Protein AF-A0A7S2U9S0-F1 (afdb_monomer_lite)

Structure (mmCIF, N/CA/C/O backbone):
data_AF-A0A7S2U9S0-F1
#
_entry.id   AF-A0A7S2U9S0-F1
#
loop_
_atom_site.group_PDB
_atom_site.id
_atom_site.type_symbol
_atom_site.label_atom_id
_atom_site.label_alt_id
_atom_site.label_comp_id
_atom_site.label_asym_id
_atom_site.label_entity_id
_atom_site.label_seq_id
_atom_site.pdbx_PDB_ins_code
_atom_site.Cartn_x
_atom_site.Cartn_y
_atom_site.Cartn_z
_atom_site.occupancy
_atom_site.B_iso_or_equiv
_atom_site.auth_seq_id
_atom_site.auth_comp_id
_atom_site.auth_asym_id
_atom_site.auth_atom_id
_atom_site.pdbx_PDB_model_num
ATOM 1 N N . LYS A 1 1 ? 20.445 -9.744 4.129 1.00 72.81 1 LYS A N 1
ATOM 2 C CA . LYS A 1 1 ? 19.325 -10.394 4.855 1.00 72.81 1 LYS A CA 1
ATOM 3 C C . LYS A 1 1 ? 18.462 -11.137 3.849 1.00 72.81 1 LYS A C 1
ATOM 5 O O . LYS A 1 1 ? 18.083 -10.537 2.851 1.00 72.81 1 LYS A O 1
ATOM 10 N N . MET A 1 2 ? 18.183 -12.417 4.085 1.00 83.06 2 MET A N 1
ATOM 11 C CA . MET A 1 2 ? 17.267 -13.202 3.258 1.00 83.06 2 MET A CA 1
ATOM 12 C C . MET A 1 2 ? 15.880 -13.225 3.899 1.00 83.06 2 MET A C 1
ATOM 14 O O . MET A 1 2 ? 15.742 -13.530 5.086 1.00 83.06 2 MET A O 1
ATOM 18 N N . GLU A 1 3 ? 14.857 -12.919 3.108 1.00 88.19 3 GLU A N 1
ATOM 19 C CA . GLU A 1 3 ? 13.467 -12.855 3.554 1.00 88.19 3 GLU A CA 1
ATOM 20 C C . GLU A 1 3 ? 12.566 -13.692 2.647 1.00 88.19 3 GLU A C 1
ATOM 22 O O . GLU A 1 3 ? 12.784 -13.789 1.438 1.00 88.19 3 GLU A O 1
ATOM 27 N N . ARG A 1 4 ? 11.531 -14.285 3.241 1.00 90.19 4 ARG A N 1
ATOM 28 C CA . ARG A 1 4 ? 10.448 -14.965 2.537 1.00 90.19 4 ARG A CA 1
ATOM 29 C C . ARG A 1 4 ? 9.183 -14.133 2.655 1.00 90.19 4 ARG A C 1
ATOM 31 O O . ARG A 1 4 ? 8.636 -13.994 3.748 1.00 90.19 4 ARG A O 1
ATOM 38 N N . LYS A 1 5 ? 8.694 -13.647 1.516 1.00 92.94 5 LYS A N 1
ATOM 39 C CA . LYS A 1 5 ? 7.401 -12.969 1.412 1.00 92.94 5 LYS A CA 1
ATOM 40 C C . LYS A 1 5 ? 6.309 -13.967 1.039 1.00 92.94 5 LYS A C 1
ATOM 42 O O . LYS A 1 5 ? 6.443 -14.665 0.035 1.00 92.94 5 LYS A O 1
ATOM 47 N N . SER A 1 6 ? 5.228 -14.013 1.813 1.00 95.00 6 SER A N 1
ATOM 48 C CA . SER A 1 6 ? 4.050 -14.837 1.514 1.00 95.00 6 SER A CA 1
ATOM 49 C C . SER A 1 6 ? 2.814 -13.951 1.439 1.00 95.00 6 SER A C 1
ATOM 51 O O . SER A 1 6 ? 2.494 -13.247 2.392 1.00 95.00 6 SER A O 1
ATOM 53 N N . LYS A 1 7 ? 2.122 -13.958 0.296 1.00 94.12 7 LYS A N 1
ATOM 54 C CA . LYS A 1 7 ? 0.863 -13.221 0.132 1.00 94.12 7 LYS A CA 1
ATOM 55 C C . LYS A 1 7 ? -0.241 -13.956 0.891 1.00 94.12 7 LYS A C 1
ATOM 57 O O . LYS A 1 7 ? -0.426 -15.147 0.662 1.00 94.12 7 LYS A O 1
ATOM 62 N N . LEU A 1 8 ? -0.939 -13.251 1.776 1.00 92.88 8 LEU A N 1
ATOM 63 C CA . LEU A 1 8 ? -2.069 -13.785 2.536 1.00 92.88 8 LEU A CA 1
ATOM 64 C C . LEU A 1 8 ? -3.387 -13.480 1.826 1.00 92.88 8 LEU A C 1
ATOM 66 O O . LEU A 1 8 ? -4.164 -14.384 1.545 1.00 92.88 8 LEU A O 1
ATOM 70 N N . VAL A 1 9 ? -3.615 -12.201 1.519 1.00 94.25 9 VAL A N 1
ATOM 71 C CA . VAL A 1 9 ? -4.847 -11.705 0.896 1.00 94.25 9 VAL A CA 1
ATOM 72 C C . VAL A 1 9 ? -4.492 -10.669 -0.162 1.00 94.25 9 VAL A C 1
ATOM 74 O O . VAL A 1 9 ? -3.557 -9.885 0.006 1.00 94.25 9 VAL A O 1
ATOM 77 N N . GLY A 1 10 ? -5.241 -10.678 -1.261 1.00 94.25 10 GLY A N 1
ATOM 78 C CA . GLY A 1 10 ? -5.203 -9.656 -2.296 1.00 94.25 10 GLY A CA 1
ATOM 79 C C . GLY A 1 10 ? -6.623 -9.319 -2.730 1.00 94.25 10 GLY A C 1
ATOM 80 O O . GLY A 1 10 ? -7.428 -10.225 -2.931 1.00 94.25 10 GLY A O 1
ATOM 81 N N . MET A 1 11 ? -6.922 -8.034 -2.862 1.00 94.81 11 MET A N 1
ATOM 82 C CA . MET A 1 11 ? -8.193 -7.534 -3.368 1.00 94.81 11 MET A CA 1
ATOM 83 C C . MET A 1 11 ? -7.916 -6.495 -4.445 1.00 94.81 11 MET A C 1
ATOM 85 O O . MET A 1 11 ? -7.206 -5.522 -4.195 1.00 94.81 11 MET A O 1
ATOM 89 N N . ASP A 1 12 ? -8.487 -6.712 -5.624 1.00 93.62 12 ASP A N 1
ATOM 90 C CA . ASP A 1 12 ? -8.427 -5.768 -6.733 1.00 93.62 12 ASP A CA 1
ATOM 91 C C . ASP A 1 12 ? -9.665 -4.871 -6.691 1.00 93.62 12 ASP A C 1
ATOM 93 O O . ASP A 1 12 ? -10.794 -5.348 -6.570 1.00 93.62 12 ASP A O 1
ATOM 97 N N . ILE A 1 13 ? -9.438 -3.564 -6.753 1.00 88.56 13 ILE A N 1
ATOM 98 C CA . ILE A 1 13 ? -10.460 -2.526 -6.718 1.00 88.56 13 ILE A CA 1
ATOM 99 C C . ILE A 1 13 ? -10.365 -1.772 -8.035 1.00 88.56 13 ILE A C 1
ATOM 101 O O . ILE A 1 13 ? -9.400 -1.046 -8.279 1.00 88.56 13 ILE A O 1
ATOM 105 N N . CYS A 1 14 ? -11.387 -1.940 -8.870 1.00 89.00 14 CYS A N 1
ATOM 106 C CA . CYS A 1 14 ? -11.518 -1.144 -10.077 1.00 89.00 14 CYS A CA 1
ATOM 107 C C . CYS A 1 14 ? -11.953 0.278 -9.709 1.00 89.00 14 CYS A C 1
ATOM 109 O O . CYS A 1 14 ? -12.906 0.448 -8.940 1.00 89.00 14 CYS A O 1
ATOM 111 N N . LEU A 1 15 ? -11.270 1.285 -10.255 1.00 84.06 15 LEU A N 1
ATOM 112 C CA . LEU A 1 15 ? -11.603 2.696 -10.067 1.00 84.06 15 LEU A CA 1
ATOM 113 C C . LEU A 1 15 ? -11.987 3.334 -11.410 1.00 84.06 15 LEU A C 1
ATOM 115 O O . LEU A 1 15 ? -11.143 3.944 -12.060 1.00 84.06 15 LEU A O 1
ATOM 119 N N . PRO A 1 16 ? -13.269 3.273 -11.822 1.00 80.25 16 PRO A N 1
ATOM 120 C CA . PRO A 1 16 ? -13.690 3.713 -13.156 1.00 80.25 16 PRO A CA 1
ATOM 121 C C . PRO A 1 16 ? -13.419 5.190 -13.473 1.00 80.25 16 PRO A C 1
ATOM 123 O O . PRO A 1 16 ? -13.343 5.564 -14.638 1.00 80.25 16 PRO A O 1
ATOM 126 N N . ALA A 1 17 ? -13.324 6.038 -12.446 1.00 79.56 17 ALA A N 1
ATOM 127 C CA . ALA A 1 17 ? -13.092 7.474 -12.592 1.00 79.56 17 ALA A CA 1
ATOM 128 C C . ALA A 1 17 ? -11.605 7.861 -12.505 1.00 79.56 17 ALA A C 1
ATOM 130 O O . ALA A 1 17 ? -11.283 9.048 -12.566 1.00 79.56 17 ALA A O 1
ATOM 131 N N . SER A 1 18 ? -10.705 6.888 -12.355 1.00 79.06 18 SER A N 1
ATOM 132 C CA . SER A 1 18 ? -9.274 7.113 -12.174 1.00 79.06 18 SER A CA 1
ATOM 133 C C . SER A 1 18 ? -8.456 6.381 -13.245 1.00 79.06 18 SER A C 1
ATOM 135 O O . SER A 1 18 ? -8.866 5.326 -13.722 1.00 79.06 18 SER A O 1
ATOM 137 N N . PRO A 1 19 ? -7.275 6.901 -13.624 1.00 82.31 19 PRO A N 1
ATOM 138 C CA . PRO A 1 19 ? -6.431 6.276 -14.646 1.00 82.31 19 PRO A CA 1
ATOM 139 C C . PRO A 1 19 ? -5.807 4.938 -14.219 1.00 82.31 19 PRO A C 1
ATOM 141 O O . PRO A 1 19 ? -5.384 4.167 -15.078 1.00 82.31 19 PRO A O 1
ATOM 144 N N . TYR A 1 20 ? -5.731 4.662 -12.915 1.00 86.56 20 TYR A N 1
ATOM 145 C CA . TYR A 1 20 ? -5.187 3.414 -12.381 1.00 86.56 20 TYR A CA 1
ATOM 146 C C . TYR A 1 20 ? -6.178 2.730 -11.438 1.00 86.56 20 TYR A C 1
ATOM 148 O O . TYR A 1 20 ? -6.777 3.380 -10.578 1.00 86.56 20 TYR A O 1
ATOM 156 N N . ASP A 1 21 ? -6.281 1.408 -11.550 1.00 90.69 21 ASP A N 1
ATOM 157 C CA . ASP A 1 21 ? -6.932 0.561 -10.551 1.00 90.69 21 ASP A CA 1
ATOM 158 C C . ASP A 1 21 ? -6.031 0.369 -9.322 1.00 90.69 21 ASP A C 1
ATOM 160 O O . ASP A 1 21 ? -4.819 0.606 -9.361 1.00 90.69 21 ASP A O 1
ATOM 164 N N . LEU A 1 22 ? -6.616 -0.095 -8.217 1.00 90.75 22 LEU A N 1
ATOM 165 C CA . LEU A 1 22 ? -5.896 -0.346 -6.971 1.00 90.75 22 LEU A CA 1
ATOM 166 C C . LEU A 1 22 ? -5.888 -1.827 -6.616 1.00 90.75 22 LEU A C 1
ATOM 168 O O . LEU A 1 22 ? -6.856 -2.547 -6.835 1.00 90.75 22 LEU A O 1
ATOM 172 N N . ARG A 1 23 ? -4.807 -2.263 -5.971 1.00 94.06 23 ARG A N 1
ATOM 173 C CA . ARG A 1 23 ? -4.714 -3.576 -5.333 1.00 94.06 23 ARG A CA 1
ATOM 174 C C . ARG A 1 23 ? -4.379 -3.396 -3.862 1.00 94.06 23 ARG A C 1
ATOM 176 O O . ARG A 1 23 ? -3.312 -2.886 -3.532 1.00 94.06 23 ARG A O 1
ATOM 183 N N . LEU A 1 24 ? -5.257 -3.868 -2.983 1.00 92.81 24 LEU A N 1
ATOM 184 C CA . LEU A 1 24 ? -4.969 -4.008 -1.559 1.00 92.81 24 LEU A CA 1
ATOM 185 C C . LEU A 1 24 ? -4.345 -5.379 -1.316 1.00 92.81 24 LEU A C 1
ATOM 187 O O . LEU A 1 24 ? -4.916 -6.402 -1.692 1.00 92.81 24 LEU A O 1
ATOM 191 N N . GLY A 1 25 ? -3.162 -5.409 -0.707 1.00 94.38 25 GLY A N 1
ATOM 192 C CA . GLY A 1 25 ? -2.434 -6.641 -0.425 1.00 94.38 25 GLY A CA 1
ATOM 193 C C . GLY A 1 25 ? -2.045 -6.747 1.042 1.00 94.38 25 GLY A C 1
ATOM 194 O O . GLY A 1 25 ? -1.493 -5.808 1.604 1.00 94.38 25 GLY A O 1
ATOM 195 N N . LEU A 1 26 ? -2.272 -7.919 1.633 1.00 92.38 26 LEU A N 1
ATOM 196 C CA . LEU A 1 26 ? -1.725 -8.310 2.928 1.00 92.38 26 LEU A CA 1
ATOM 197 C C . LEU A 1 26 ? -0.722 -9.444 2.714 1.00 92.38 26 LEU A C 1
ATOM 199 O O . LEU A 1 26 ? -1.026 -10.444 2.056 1.00 92.38 26 LEU A O 1
ATOM 203 N N . ALA A 1 27 ? 0.476 -9.303 3.269 1.00 93.50 27 ALA A N 1
ATOM 204 C CA . ALA A 1 27 ? 1.538 -10.292 3.153 1.00 93.50 27 ALA A CA 1
ATOM 205 C C . ALA A 1 27 ? 2.328 -10.406 4.459 1.00 93.50 27 ALA A C 1
ATOM 207 O O . ALA A 1 27 ? 2.416 -9.449 5.223 1.00 93.50 27 ALA A O 1
ATOM 208 N N . THR A 1 28 ? 2.931 -11.571 4.687 1.00 92.94 28 THR A N 1
ATOM 209 C CA . THR A 1 28 ? 3.944 -11.764 5.729 1.00 92.94 28 THR A CA 1
ATOM 210 C C . THR A 1 28 ? 5.335 -11.699 5.124 1.00 92.94 28 THR A C 1
ATOM 212 O O . THR A 1 28 ? 5.554 -12.147 3.996 1.00 92.94 28 THR A O 1
ATOM 215 N N . GLU A 1 29 ? 6.284 -11.168 5.889 1.00 91.12 29 GLU A N 1
ATOM 216 C CA . GLU A 1 29 ? 7.698 -11.105 5.525 1.00 91.12 29 GLU A CA 1
ATOM 217 C C . GLU A 1 29 ? 8.516 -11.727 6.657 1.00 91.12 29 GLU A C 1
ATOM 219 O O . GLU A 1 29 ? 8.717 -11.137 7.717 1.00 91.12 29 GLU A O 1
ATOM 224 N N . GLN A 1 30 ? 8.941 -12.976 6.459 1.00 90.44 30 GLN A N 1
ATOM 225 C CA . GLN A 1 30 ? 9.712 -13.716 7.451 1.00 90.44 30 GLN A CA 1
ATOM 226 C C . GLN A 1 30 ? 11.201 -13.630 7.131 1.00 90.44 30 GLN A C 1
ATOM 228 O O . GLN A 1 30 ? 11.633 -13.955 6.026 1.00 90.44 30 GLN A O 1
ATOM 233 N N . THR A 1 31 ? 12.003 -13.258 8.125 1.00 88.69 31 THR A N 1
ATOM 234 C CA . THR A 1 31 ? 13.464 -13.333 8.019 1.00 88.69 31 THR A CA 1
ATOM 235 C C . THR A 1 31 ? 13.891 -14.795 8.081 1.00 88.69 31 THR A C 1
ATOM 237 O O . THR A 1 31 ? 13.621 -15.453 9.081 1.00 88.69 31 THR A O 1
ATOM 240 N N . LEU A 1 32 ? 14.538 -15.300 7.030 1.00 84.00 32 LEU A N 1
ATOM 241 C CA . LEU A 1 32 ? 15.051 -16.673 6.994 1.00 84.00 32 LEU A CA 1
ATOM 242 C C . LEU A 1 32 ? 16.480 -16.754 7.529 1.00 84.00 32 LEU A C 1
ATOM 244 O O . LEU A 1 32 ? 16.789 -17.631 8.327 1.00 84.00 32 LEU A O 1
ATOM 248 N N . ASP A 1 33 ? 17.336 -15.824 7.107 1.00 80.69 33 ASP A N 1
ATOM 249 C CA . ASP A 1 33 ? 18.718 -15.741 7.574 1.00 80.69 33 ASP A CA 1
ATOM 250 C C . ASP A 1 33 ? 19.199 -14.282 7.560 1.00 80.69 33 ASP A C 1
ATOM 252 O O . ASP A 1 33 ? 19.160 -13.586 6.535 1.00 80.69 33 ASP A O 1
ATOM 256 N N . ALA A 1 34 ? 19.644 -13.802 8.722 1.00 78.12 34 ALA A N 1
ATOM 257 C CA . ALA A 1 34 ? 20.177 -12.456 8.893 1.00 78.12 34 ALA A CA 1
ATOM 258 C C . ALA A 1 34 ? 21.620 -12.314 8.372 1.00 78.12 34 ALA A C 1
ATOM 260 O O . ALA A 1 34 ? 22.030 -11.203 8.035 1.00 78.12 34 ALA A O 1
ATOM 261 N N . ASN A 1 35 ? 22.365 -13.419 8.255 1.00 78.44 35 ASN A N 1
ATOM 262 C CA . ASN A 1 35 ? 23.803 -13.432 7.981 1.00 78.44 35 ASN A CA 1
ATOM 263 C C . ASN A 1 35 ? 24.155 -13.518 6.487 1.00 78.44 35 ASN A C 1
ATOM 265 O O . ASN A 1 35 ? 25.300 -13.259 6.111 1.00 78.44 35 ASN A O 1
ATOM 269 N N . ILE A 1 36 ? 23.189 -13.832 5.616 1.00 73.19 36 ILE A N 1
ATOM 270 C CA . ILE A 1 36 ? 23.406 -13.854 4.162 1.00 73.19 36 ILE A CA 1
ATOM 271 C C . ILE A 1 36 ? 23.545 -12.415 3.636 1.00 73.19 36 ILE A C 1
ATOM 273 O O . ILE A 1 36 ? 22.608 -11.605 3.716 1.00 73.19 36 ILE A O 1
ATOM 277 N N . ARG A 1 37 ? 24.738 -12.113 3.105 1.00 67.94 37 ARG A N 1
ATOM 278 C CA . ARG A 1 37 ? 25.111 -10.842 2.454 1.00 67.94 37 ARG A CA 1
ATOM 279 C C . ARG A 1 37 ? 24.650 -10.798 0.990 1.00 67.94 37 ARG A C 1
ATOM 281 O O . ARG A 1 37 ? 24.283 -11.824 0.433 1.00 67.94 37 ARG A O 1
ATOM 288 N N . ASP A 1 38 ? 24.693 -9.604 0.398 1.00 65.81 38 ASP A N 1
ATOM 289 C CA . ASP A 1 38 ? 23.995 -9.105 -0.810 1.00 65.81 38 ASP A CA 1
ATOM 290 C C . ASP A 1 38 ? 24.205 -9.841 -2.155 1.00 65.81 38 ASP A C 1
ATOM 292 O O . ASP A 1 38 ? 23.892 -9.297 -3.218 1.00 65.81 38 ASP A O 1
ATOM 296 N N . GLN A 1 39 ? 24.731 -11.065 -2.158 1.00 69.19 39 GLN A N 1
ATOM 297 C CA . GLN A 1 39 ? 24.855 -11.858 -3.375 1.00 69.19 39 GLN A CA 1
ATOM 298 C C . GLN A 1 39 ? 23.590 -12.695 -3.601 1.00 69.19 39 GLN A C 1
ATOM 300 O O . GLN A 1 39 ? 23.122 -13.366 -2.678 1.00 69.19 39 GLN A O 1
ATOM 305 N N . PRO A 1 40 ? 23.012 -12.668 -4.817 1.00 73.19 40 PRO A N 1
ATOM 306 C CA . PRO A 1 40 ? 21.871 -13.510 -5.127 1.00 73.19 40 PRO A CA 1
ATOM 307 C C . PRO A 1 40 ? 22.278 -14.987 -4.998 1.00 73.19 40 PRO A C 1
ATOM 309 O O . PRO A 1 40 ? 23.388 -15.347 -5.399 1.00 73.19 40 PRO A O 1
ATOM 312 N N . PRO A 1 41 ? 21.406 -15.848 -4.454 1.00 77.88 41 PRO A N 1
ATOM 313 C CA . PRO A 1 41 ? 21.712 -17.263 -4.301 1.00 77.88 41 PRO A CA 1
ATOM 314 C C . PRO A 1 41 ? 21.935 -17.919 -5.667 1.00 77.88 41 PRO A C 1
ATOM 316 O O . PRO A 1 41 ? 21.293 -17.558 -6.656 1.00 77.88 41 PRO A O 1
ATOM 319 N N . THR A 1 42 ? 22.823 -18.911 -5.722 1.00 80.50 42 THR A N 1
ATOM 320 C CA . THR A 1 42 ? 23.051 -19.711 -6.931 1.00 80.50 42 THR A CA 1
ATOM 321 C C . THR A 1 42 ? 21.729 -20.307 -7.426 1.00 80.50 42 THR A C 1
ATOM 323 O O . THR A 1 42 ? 20.986 -20.898 -6.646 1.00 80.50 42 THR A O 1
ATOM 326 N N . GLY A 1 43 ? 21.428 -20.149 -8.719 1.00 82.75 43 GLY A N 1
ATOM 327 C CA . GLY A 1 43 ? 20.198 -20.671 -9.331 1.00 82.75 43 GLY A CA 1
ATOM 328 C C . GLY A 1 43 ? 18.981 -19.736 -9.291 1.00 82.75 43 GLY A C 1
ATOM 329 O O . GLY A 1 43 ? 17.870 -20.184 -9.570 1.00 82.75 43 GLY A O 1
ATOM 330 N N . TYR A 1 44 ? 19.150 -18.448 -8.967 1.00 84.44 44 TYR A N 1
ATOM 331 C CA . TYR A 1 44 ? 18.057 -17.474 -9.064 1.00 84.44 44 TYR A CA 1
ATOM 332 C C . TYR A 1 44 ? 17.521 -17.347 -10.505 1.00 84.44 44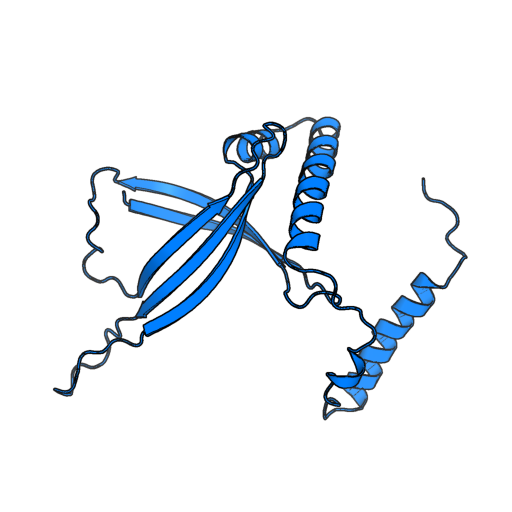 TYR A C 1
ATOM 334 O O . TYR A 1 44 ? 18.283 -17.309 -11.469 1.00 84.44 44 TYR A O 1
ATOM 342 N N . GLN A 1 45 ? 16.198 -17.244 -10.652 1.00 87.25 45 GLN A N 1
ATOM 343 C CA . GLN A 1 45 ? 15.539 -17.101 -11.962 1.00 87.25 45 GLN A CA 1
ATOM 344 C C . GLN A 1 45 ? 15.367 -15.637 -12.376 1.00 87.25 45 GLN A C 1
ATOM 346 O O . GLN A 1 45 ? 15.490 -15.279 -13.547 1.00 87.25 45 GLN A O 1
ATOM 351 N N . THR A 1 46 ? 15.096 -14.772 -11.400 1.00 89.31 46 THR A N 1
ATOM 352 C CA . THR A 1 46 ? 14.797 -13.362 -11.630 1.00 89.31 46 THR A CA 1
ATOM 353 C C . THR A 1 46 ? 15.571 -12.511 -10.643 1.00 89.31 46 THR A C 1
ATOM 355 O O . THR A 1 46 ? 15.558 -12.768 -9.439 1.00 89.31 46 THR A O 1
ATOM 358 N N . LYS A 1 47 ? 16.221 -11.467 -11.149 1.00 89.88 47 LYS A N 1
ATOM 359 C CA . LYS A 1 47 ? 16.857 -10.427 -10.345 1.00 89.88 47 LYS A CA 1
ATOM 360 C C . LYS A 1 47 ? 16.094 -9.128 -10.528 1.00 89.88 47 LYS A C 1
ATOM 362 O O . LYS A 1 47 ? 15.852 -8.706 -11.652 1.00 89.88 47 LYS A O 1
ATOM 367 N N . ARG A 1 48 ? 15.736 -8.481 -9.420 1.00 91.88 48 ARG A N 1
ATOM 368 C CA . ARG A 1 48 ? 15.101 -7.160 -9.416 1.00 91.88 48 ARG A CA 1
ATOM 369 C C . ARG A 1 48 ? 16.005 -6.179 -8.689 1.00 91.88 48 ARG A C 1
ATOM 371 O O . ARG A 1 48 ? 16.321 -6.389 -7.523 1.00 91.88 48 ARG A O 1
ATOM 378 N N . VAL A 1 49 ? 16.416 -5.118 -9.371 1.00 91.75 49 VAL A N 1
ATOM 379 C CA . VAL A 1 49 ? 17.117 -3.983 -8.765 1.00 91.75 49 VAL A CA 1
ATOM 380 C C . VAL A 1 49 ? 16.090 -2.882 -8.546 1.00 91.75 49 VAL A C 1
ATOM 382 O O . VAL A 1 49 ? 15.482 -2.408 -9.503 1.00 91.75 49 VAL A O 1
ATOM 385 N N . LYS A 1 50 ? 15.869 -2.509 -7.283 1.00 93.50 50 LYS A N 1
ATOM 386 C CA . LYS A 1 50 ? 14.885 -1.498 -6.883 1.00 93.50 50 LYS A CA 1
ATOM 387 C C . LYS A 1 50 ? 15.586 -0.193 -6.509 1.00 93.50 50 LYS A C 1
ATOM 389 O O . LYS A 1 50 ? 16.466 -0.193 -5.653 1.00 93.50 50 LYS A O 1
ATOM 394 N N . ARG A 1 51 ? 15.170 0.920 -7.110 1.00 90.69 51 ARG A N 1
ATOM 395 C CA . ARG A 1 51 ? 15.548 2.283 -6.712 1.00 90.69 51 ARG A CA 1
ATOM 396 C C . ARG A 1 51 ? 14.318 2.953 -6.116 1.00 90.69 51 ARG A C 1
ATOM 398 O O . ARG A 1 51 ? 13.442 3.404 -6.848 1.00 90.69 51 ARG A O 1
ATOM 405 N N . ARG A 1 52 ? 14.238 2.958 -4.787 1.00 91.12 52 ARG A N 1
ATOM 406 C CA . ARG A 1 52 ? 13.054 3.383 -4.035 1.00 91.12 52 ARG A CA 1
ATOM 407 C C . ARG A 1 52 ? 13.264 4.740 -3.375 1.00 91.12 52 ARG A C 1
ATOM 409 O O . ARG A 1 52 ? 14.318 4.995 -2.794 1.00 91.12 52 ARG A O 1
ATOM 416 N N . ARG A 1 53 ? 12.239 5.587 -3.440 1.00 87.94 53 ARG A N 1
ATOM 417 C CA . ARG A 1 53 ? 12.092 6.797 -2.628 1.00 87.94 53 ARG A CA 1
ATOM 418 C C . ARG A 1 53 ? 10.863 6.631 -1.747 1.00 87.94 53 ARG A C 1
ATOM 420 O O . ARG A 1 53 ? 9.769 6.438 -2.269 1.00 87.94 53 ARG A O 1
ATOM 427 N N . SER A 1 54 ? 11.072 6.708 -0.440 1.00 87.12 54 SER A N 1
ATOM 428 C CA . SER A 1 54 ? 10.031 6.542 0.571 1.00 87.12 54 SER A CA 1
ATOM 429 C C . SER A 1 54 ? 9.701 7.885 1.209 1.00 87.12 54 SER A C 1
ATOM 431 O O . SER A 1 54 ? 10.601 8.637 1.591 1.00 87.12 54 SER A O 1
ATOM 433 N N . TYR A 1 55 ? 8.413 8.184 1.326 1.00 86.06 55 TYR A N 1
ATOM 434 C CA . TYR A 1 55 ? 7.896 9.436 1.860 1.00 86.06 55 TYR A CA 1
ATOM 435 C C . TYR A 1 55 ? 6.976 9.142 3.039 1.00 86.06 55 TYR A C 1
ATOM 437 O O . TYR A 1 55 ? 5.923 8.524 2.896 1.00 86.06 55 TYR A O 1
ATOM 445 N N . THR A 1 56 ? 7.367 9.631 4.208 1.00 86.94 56 THR A N 1
ATOM 446 C CA . THR A 1 56 ? 6.565 9.573 5.430 1.00 86.94 56 THR A CA 1
ATOM 447 C C . THR A 1 56 ? 6.112 10.973 5.805 1.00 86.94 56 THR A C 1
ATOM 449 O O . THR A 1 56 ? 6.869 11.941 5.675 1.00 86.94 56 THR A O 1
ATOM 452 N N . SER A 1 57 ? 4.895 11.099 6.322 1.00 84.56 57 SER A N 1
ATOM 453 C CA . SER A 1 57 ? 4.426 12.379 6.846 1.00 84.56 57 SER A CA 1
ATOM 454 C C . SER A 1 57 ? 5.241 12.809 8.070 1.00 84.56 57 SER A C 1
ATOM 456 O O . SER A 1 57 ? 5.619 11.992 8.907 1.00 84.56 57 SER A O 1
ATOM 458 N N . LYS A 1 58 ? 5.461 14.119 8.222 1.00 83.19 58 LYS A N 1
ATOM 459 C CA . LYS A 1 58 ? 5.977 14.688 9.482 1.00 83.19 58 LYS A CA 1
ATOM 460 C C . LYS A 1 58 ? 4.931 14.633 10.599 1.00 83.19 58 LYS A C 1
ATOM 462 O O . LYS A 1 58 ? 5.276 14.717 11.777 1.00 83.19 58 LYS A O 1
ATOM 467 N N . ASN A 1 59 ? 3.652 14.522 10.234 1.00 87.00 59 ASN A N 1
ATOM 468 C CA . ASN A 1 59 ? 2.567 14.378 11.187 1.00 87.00 59 ASN A CA 1
ATOM 469 C C . ASN A 1 59 ? 2.569 12.953 11.752 1.00 87.00 59 ASN A C 1
ATOM 471 O O . ASN A 1 59 ? 2.247 12.002 11.048 1.00 87.00 59 ASN A O 1
ATOM 475 N N . LYS A 1 60 ? 2.865 12.822 13.048 1.00 82.69 60 LYS A N 1
ATOM 476 C CA . LYS A 1 60 ? 2.908 11.533 13.760 1.00 82.69 60 LYS A CA 1
ATOM 477 C C . LYS A 1 60 ? 1.555 10.813 13.851 1.00 82.69 60 LYS A C 1
ATOM 479 O O . LYS A 1 60 ? 1.523 9.665 14.275 1.00 82.69 60 LYS A O 1
ATOM 484 N N . ARG A 1 61 ? 0.455 11.481 13.491 1.00 84.94 61 ARG A N 1
ATOM 485 C CA . ARG A 1 61 ? -0.890 10.888 13.403 1.00 84.94 61 ARG A CA 1
ATOM 486 C C . ARG A 1 61 ? -1.201 10.303 12.027 1.00 84.94 61 ARG A C 1
ATOM 488 O 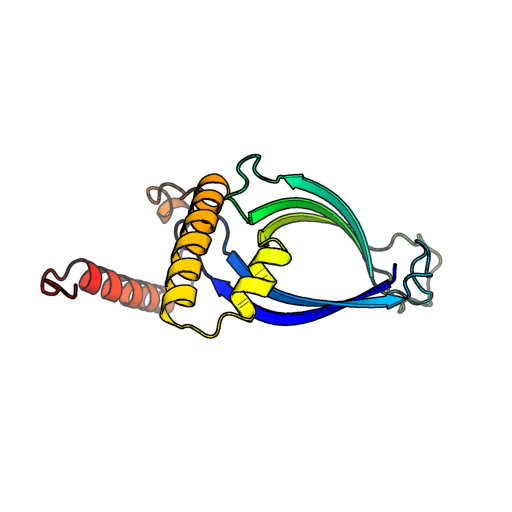O . ARG A 1 61 ? -2.304 9.827 11.809 1.00 84.94 61 ARG A O 1
ATOM 495 N N . PHE A 1 62 ? -0.263 10.387 11.090 1.00 90.00 62 PHE A N 1
ATOM 496 C CA . PHE A 1 62 ? -0.429 9.857 9.749 1.00 90.00 62 PHE A CA 1
ATOM 497 C C . PHE A 1 62 ? 0.421 8.597 9.601 1.00 90.00 62 PHE A C 1
ATOM 499 O O . PHE A 1 62 ? 1.648 8.659 9.685 1.00 90.00 62 PHE A O 1
ATOM 506 N N . TYR A 1 63 ? -0.240 7.453 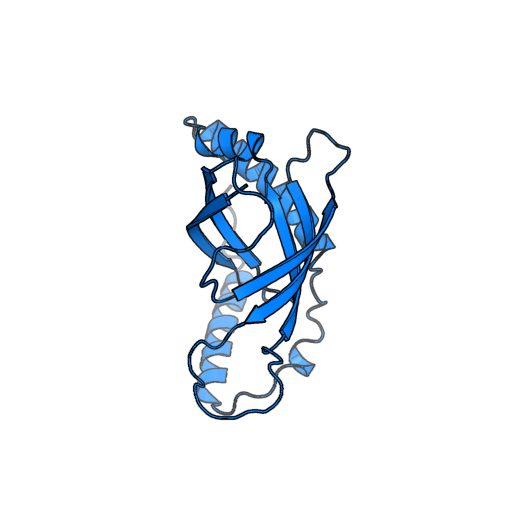9.432 1.00 95.19 63 TYR A N 1
ATOM 507 C CA . TYR A 1 63 ? 0.398 6.140 9.590 1.00 95.19 63 TYR A CA 1
ATOM 508 C C . TYR A 1 63 ? 0.810 5.487 8.271 1.00 95.19 63 TYR A C 1
ATOM 510 O O . TYR A 1 63 ? 1.475 4.451 8.288 1.00 95.19 63 TYR A O 1
ATOM 518 N N . TRP A 1 64 ? 0.435 6.091 7.146 1.00 93.62 64 TRP A N 1
ATOM 519 C CA . TRP A 1 64 ? 0.756 5.603 5.811 1.00 93.62 64 TRP A CA 1
ATOM 520 C C . TRP A 1 64 ? 2.066 6.196 5.282 1.00 93.62 64 TRP A C 1
ATOM 522 O O . TRP A 1 64 ? 2.382 7.370 5.504 1.00 93.62 64 TRP A O 1
ATOM 532 N N . GLN A 1 65 ? 2.805 5.377 4.543 1.00 93.12 65 GLN A N 1
ATOM 533 C CA . GLN A 1 65 ? 4.023 5.720 3.820 1.00 93.12 65 GLN A CA 1
ATOM 534 C C . GLN A 1 65 ? 3.789 5.546 2.319 1.00 93.12 65 GLN A C 1
ATOM 536 O O . GLN A 1 65 ? 3.144 4.590 1.900 1.00 93.12 65 GLN A O 1
ATOM 541 N N . LEU A 1 66 ? 4.321 6.464 1.513 1.00 89.56 66 LEU A N 1
ATOM 542 C CA . LEU A 1 66 ? 4.326 6.360 0.056 1.00 89.56 66 LEU A CA 1
ATOM 543 C C . LEU A 1 66 ? 5.702 5.908 -0.424 1.00 89.56 66 LEU A C 1
ATOM 545 O O . LEU A 1 66 ? 6.690 6.602 -0.186 1.00 89.56 66 LEU A O 1
ATOM 549 N N . ASP A 1 67 ? 5.746 4.818 -1.172 1.00 90.88 67 ASP A N 1
ATOM 550 C CA . ASP A 1 67 ? 6.948 4.310 -1.814 1.00 90.88 67 ASP A CA 1
ATOM 551 C C . ASP A 1 67 ? 6.828 4.443 -3.331 1.00 90.88 67 ASP A C 1
ATOM 553 O O . ASP A 1 67 ? 5.937 3.876 -3.959 1.00 90.88 67 ASP A O 1
ATOM 557 N N . VAL A 1 68 ? 7.765 5.172 -3.938 1.00 90.19 68 VAL A N 1
ATOM 558 C CA . VAL A 1 68 ? 7.908 5.269 -5.395 1.00 90.19 68 VAL A CA 1
ATOM 559 C C . VAL A 1 68 ? 9.163 4.512 -5.789 1.00 90.19 68 VAL A C 1
ATOM 561 O O . VAL A 1 68 ? 10.268 4.861 -5.364 1.00 90.19 68 VAL A O 1
ATOM 564 N N . THR A 1 69 ? 9.002 3.460 -6.586 1.00 91.00 69 THR A N 1
ATOM 565 C CA . THR A 1 69 ? 10.086 2.528 -6.898 1.00 91.00 69 THR A CA 1
ATOM 566 C C . THR A 1 69 ? 10.249 2.349 -8.400 1.00 91.00 69 THR A C 1
ATOM 568 O O . THR A 1 69 ? 9.344 1.879 -9.080 1.00 91.00 69 THR A O 1
ATOM 571 N N . GLU A 1 70 ? 11.440 2.641 -8.914 1.00 90.56 70 GLU A N 1
ATOM 572 C CA . GLU A 1 70 ? 11.868 2.145 -10.224 1.00 90.56 70 GLU A CA 1
ATOM 573 C C . GLU A 1 70 ? 12.441 0.736 -10.052 1.00 90.56 70 GLU A C 1
ATOM 575 O O . GLU A 1 70 ? 13.309 0.499 -9.205 1.00 90.56 70 GLU A O 1
ATOM 580 N N . VAL A 1 71 ? 11.952 -0.210 -10.846 1.00 91.50 71 VAL A N 1
ATOM 581 C CA . VAL A 1 71 ? 12.327 -1.619 -10.777 1.00 91.50 71 VAL A CA 1
ATOM 582 C C . VAL A 1 71 ? 12.906 -2.042 -12.112 1.00 91.50 71 VAL A C 1
ATOM 584 O O . VAL A 1 71 ? 12.192 -2.144 -13.106 1.00 91.50 71 VAL A O 1
ATOM 587 N N . THR A 1 72 ? 14.190 -2.378 -12.121 1.00 93.25 72 THR A N 1
ATOM 588 C CA . THR A 1 72 ? 14.812 -3.082 -13.243 1.00 93.25 72 THR A CA 1
ATOM 589 C C . THR A 1 72 ? 14.771 -4.579 -12.971 1.00 93.25 72 THR A C 1
ATOM 591 O O . THR A 1 72 ? 15.362 -5.049 -11.997 1.00 93.25 72 THR A O 1
ATOM 594 N N . THR A 1 73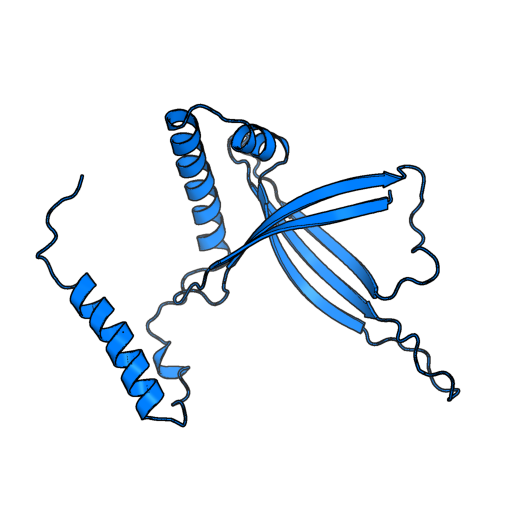 ? 14.069 -5.332 -13.813 1.00 92.38 73 THR A N 1
ATOM 595 C CA . THR A 1 73 ? 13.941 -6.789 -13.708 1.00 92.38 73 THR A CA 1
ATOM 596 C C . THR A 1 73 ? 14.761 -7.454 -14.800 1.00 92.38 73 THR A C 1
ATOM 598 O O . THR A 1 73 ? 14.583 -7.133 -15.967 1.00 92.38 73 THR A O 1
ATOM 601 N N . THR A 1 74 ? 15.631 -8.389 -14.428 1.00 91.56 74 THR A N 1
ATOM 602 C CA . THR A 1 74 ? 16.424 -9.218 -15.341 1.00 91.56 74 THR A CA 1
ATOM 603 C C . THR A 1 74 ? 16.066 -10.681 -15.112 1.00 91.56 74 THR A C 1
ATOM 605 O O . THR A 1 74 ? 16.180 -11.178 -13.988 1.00 91.56 74 THR A O 1
ATOM 608 N N . THR A 1 75 ? 15.648 -11.372 -16.168 1.00 87.62 75 THR A N 1
ATOM 609 C CA . THR A 1 75 ? 15.289 -12.797 -16.111 1.00 87.62 75 THR A CA 1
ATOM 610 C C . THR A 1 75 ? 16.383 -13.640 -16.757 1.00 87.62 75 THR A C 1
ATOM 612 O O . THR A 1 75 ? 16.810 -13.354 -17.877 1.00 87.62 75 THR A O 1
ATOM 615 N N . HIS A 1 76 ? 16.826 -14.689 -16.065 1.00 78.94 76 HIS A N 1
ATOM 616 C CA . HIS A 1 76 ? 17.723 -15.695 -16.624 1.00 78.94 76 HIS A CA 1
ATOM 617 C C . HIS A 1 76 ? 16.904 -16.872 -17.155 1.00 78.94 76 HIS A C 1
ATOM 619 O O . HIS A 1 76 ? 16.285 -17.609 -16.390 1.00 78.94 76 HIS A O 1
ATOM 625 N N . ASN A 1 77 ? 16.926 -17.075 -18.472 1.00 65.75 77 ASN A N 1
ATOM 626 C CA . ASN A 1 77 ? 16.386 -18.291 -19.069 1.00 65.75 77 ASN A CA 1
ATOM 627 C C . ASN A 1 77 ? 17.389 -19.430 -18.854 1.00 65.75 77 ASN A C 1
ATOM 629 O O . ASN A 1 77 ? 18.448 -19.456 -19.474 1.00 65.75 77 ASN A O 1
ATOM 633 N N . ALA A 1 78 ? 17.045 -20.398 -18.008 1.00 55.09 78 ALA A N 1
ATOM 634 C CA . ALA A 1 78 ? 17.847 -21.604 -17.785 1.00 55.09 78 ALA A CA 1
ATOM 635 C C . ALA A 1 78 ? 17.772 -22.627 -18.948 1.00 55.09 78 ALA A C 1
ATOM 637 O O . ALA A 1 78 ? 18.187 -23.769 -18.780 1.00 55.09 78 ALA A O 1
ATOM 638 N N . ALA A 1 79 ? 17.230 -22.251 -20.116 1.00 51.69 79 ALA A N 1
ATOM 639 C CA . ALA A 1 79 ? 16.771 -23.189 -21.148 1.00 51.69 79 ALA A CA 1
ATOM 640 C C . ALA A 1 79 ? 17.248 -22.877 -22.581 1.00 51.69 79 ALA A C 1
ATOM 642 O O . ALA A 1 79 ? 16.514 -23.097 -23.540 1.00 51.69 79 ALA A O 1
ATOM 643 N N . SER A 1 80 ? 18.475 -22.393 -22.765 1.00 46.44 80 SER A N 1
ATOM 644 C CA . SER A 1 80 ? 19.078 -22.325 -24.107 1.00 46.44 80 SER A CA 1
ATOM 645 C C . SER A 1 80 ? 20.541 -22.747 -24.078 1.00 46.44 80 SER A C 1
ATOM 647 O O . SER A 1 80 ? 21.465 -21.959 -24.266 1.00 46.44 80 SER A O 1
ATOM 649 N N . SER A 1 81 ? 20.737 -24.042 -23.846 1.00 48.41 81 SER A N 1
ATOM 650 C CA . SER A 1 81 ? 21.968 -24.777 -24.119 1.00 48.41 81 SER A CA 1
ATOM 651 C C . SER A 1 81 ? 22.133 -25.014 -25.625 1.00 48.41 81 SER A C 1
ATOM 653 O O . SER A 1 81 ? 22.089 -26.159 -26.053 1.00 48.41 81 SER A O 1
ATOM 655 N N . SER A 1 82 ? 22.269 -23.956 -26.433 1.00 48.53 82 SER A N 1
ATOM 656 C CA . SER A 1 82 ? 22.811 -24.035 -27.806 1.00 48.53 82 SER A CA 1
ATOM 657 C C . SER A 1 82 ? 22.734 -22.686 -28.527 1.00 48.53 82 SER A C 1
ATOM 659 O O . SER A 1 82 ? 21.812 -22.468 -29.301 1.00 48.53 82 SER A O 1
ATOM 661 N N . SER A 1 83 ? 23.694 -21.791 -28.287 1.00 43.28 83 SER A N 1
ATOM 662 C CA . SER A 1 83 ? 24.288 -20.916 -29.319 1.00 43.28 83 SER A CA 1
ATOM 663 C C . SER A 1 83 ? 25.091 -19.801 -28.659 1.00 43.28 83 SER A C 1
ATOM 665 O O . SER A 1 83 ? 24.585 -19.010 -27.865 1.00 43.28 83 SER A O 1
ATOM 667 N N . SER A 1 84 ? 26.363 -19.742 -29.018 1.00 47.81 84 SER A N 1
ATOM 668 C CA . SER A 1 84 ? 27.343 -18.715 -28.693 1.00 47.81 84 SER A CA 1
ATOM 669 C C . SER A 1 84 ? 26.978 -17.345 -29.288 1.00 47.81 84 SER A C 1
ATOM 671 O O . SER A 1 84 ? 27.584 -16.911 -30.265 1.00 47.81 84 SER A O 1
ATOM 673 N N . SER A 1 85 ? 26.002 -16.648 -28.704 1.00 40.94 85 SER A N 1
ATOM 674 C CA . SER A 1 85 ? 25.714 -15.248 -29.037 1.00 40.94 85 SER A CA 1
ATOM 675 C C . SER A 1 85 ? 25.050 -14.515 -27.866 1.00 40.94 85 SER A C 1
ATOM 677 O O . SER A 1 85 ? 23.917 -14.812 -27.507 1.00 40.94 85 SER A O 1
ATOM 679 N N . SER A 1 86 ? 25.794 -13.567 -27.281 1.00 43.03 86 SER A N 1
ATOM 680 C CA . SER A 1 86 ? 25.359 -12.483 -26.377 1.00 43.03 86 SER A CA 1
ATOM 681 C C . SER A 1 86 ? 24.320 -12.840 -25.302 1.00 43.03 86 SER A C 1
ATOM 683 O O . SER A 1 86 ? 23.113 -12.738 -25.502 1.00 43.03 86 SER A O 1
ATOM 685 N N . ASN A 1 87 ? 24.834 -13.147 -24.113 1.00 46.84 87 ASN A N 1
ATOM 686 C CA . ASN A 1 87 ? 24.140 -13.412 -22.851 1.00 46.84 87 ASN A CA 1
ATOM 687 C C . ASN A 1 87 ? 23.422 -12.165 -22.264 1.00 46.84 87 ASN A C 1
ATOM 689 O O . ASN A 1 87 ? 23.598 -11.830 -21.093 1.00 46.84 87 ASN A O 1
ATOM 693 N N . MET A 1 88 ? 22.664 -11.422 -23.075 1.00 50.88 88 MET A N 1
ATOM 694 C CA . MET A 1 88 ? 21.816 -10.322 -22.607 1.00 50.88 88 MET A CA 1
ATOM 695 C C . MET A 1 88 ? 20.472 -10.909 -22.181 1.00 50.88 88 MET A C 1
ATOM 697 O O . MET A 1 88 ? 19.575 -11.090 -22.997 1.00 50.88 88 MET A O 1
ATOM 701 N N . GLY A 1 89 ? 20.348 -11.248 -20.895 1.00 61.44 89 GLY A N 1
ATOM 702 C CA . GLY A 1 89 ? 19.047 -11.563 -20.305 1.00 61.44 89 GLY A CA 1
ATOM 703 C C . GLY A 1 89 ? 18.053 -10.431 -20.585 1.00 61.44 89 GLY A C 1
ATOM 704 O O . GLY A 1 89 ? 18.426 -9.256 -20.545 1.00 61.44 8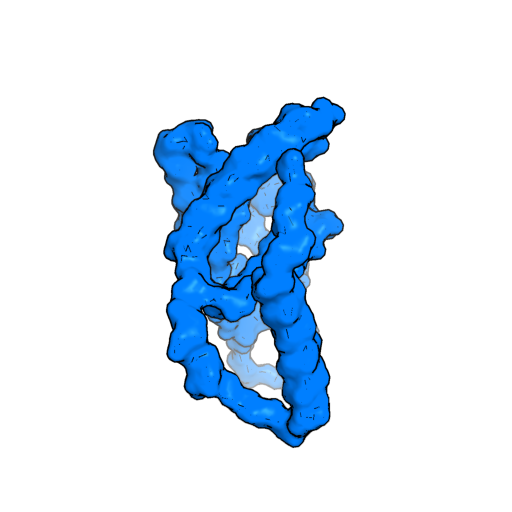9 GLY A O 1
ATOM 705 N N . ASN A 1 90 ? 16.796 -10.774 -20.876 1.00 78.00 90 ASN A N 1
ATOM 706 C CA . ASN A 1 90 ? 15.758 -9.772 -21.106 1.00 78.00 90 ASN A CA 1
ATOM 707 C C . ASN A 1 90 ? 15.611 -8.908 -19.849 1.00 78.00 90 ASN A C 1
ATOM 709 O O . ASN A 1 90 ? 15.333 -9.419 -18.759 1.00 78.00 90 ASN A O 1
ATOM 713 N N . SER A 1 91 ? 15.826 -7.602 -20.017 1.00 85.00 91 SER A N 1
ATOM 714 C CA . SER A 1 91 ? 15.697 -6.610 -18.958 1.00 85.00 91 SER A CA 1
ATOM 715 C C . SER A 1 91 ? 14.499 -5.708 -19.231 1.00 85.00 91 SER A C 1
ATOM 717 O O . SER A 1 91 ? 14.371 -5.174 -20.329 1.00 85.00 91 SER A O 1
ATOM 719 N N . SER A 1 92 ? 13.649 -5.498 -18.228 1.00 90.94 92 SER A N 1
ATOM 720 C CA . SER A 1 92 ? 12.519 -4.565 -18.287 1.00 90.94 92 SER A CA 1
ATOM 721 C C . SER A 1 92 ? 12.578 -3.569 -17.134 1.00 90.94 92 SER A C 1
ATOM 723 O O . SER A 1 92 ? 13.009 -3.914 -16.032 1.00 90.94 92 SER A O 1
ATOM 725 N N . VAL A 1 93 ? 12.120 -2.341 -17.374 1.00 88.19 93 VAL A N 1
ATOM 726 C CA . VAL A 1 93 ? 11.977 -1.309 -16.340 1.00 88.19 93 VAL A CA 1
ATOM 727 C C . VAL A 1 93 ? 10.492 -1.061 -16.096 1.00 88.19 93 VAL A C 1
ATOM 729 O O . VAL A 1 93 ? 9.738 -0.878 -17.047 1.00 88.19 93 VAL A O 1
ATOM 732 N N . SER A 1 94 ? 10.076 -1.067 -14.831 1.00 87.38 94 SER A N 1
ATOM 733 C CA . SER A 1 94 ? 8.722 -0.709 -14.404 1.00 87.38 94 SER A CA 1
ATOM 734 C C . SER A 1 94 ? 8.766 0.288 -13.251 1.00 87.38 94 SER A C 1
ATOM 736 O O . SER A 1 94 ? 9.720 0.304 -12.471 1.00 87.38 94 SER A O 1
ATOM 738 N N . TYR A 1 95 ? 7.715 1.091 -13.122 1.00 88.44 95 TYR A N 1
ATOM 739 C CA . TYR A 1 95 ? 7.527 2.008 -12.002 1.00 88.44 95 TYR A CA 1
ATOM 740 C C . TYR A 1 95 ? 6.397 1.483 -11.115 1.00 88.44 95 TYR A C 1
ATOM 742 O O . TYR A 1 95 ? 5.317 1.169 -11.606 1.00 88.44 95 TYR A O 1
ATOM 750 N N . GLU A 1 96 ? 6.671 1.346 -9.821 1.00 88.56 96 GLU A N 1
ATOM 751 C CA . GLU A 1 96 ? 5.723 0.901 -8.799 1.00 88.56 96 GLU A CA 1
ATOM 752 C C . GLU A 1 96 ? 5.447 2.068 -7.844 1.00 88.56 96 GLU A C 1
ATOM 754 O O . GLU A 1 96 ? 6.382 2.730 -7.382 1.00 88.56 96 GLU A O 1
ATOM 759 N N . ILE A 1 97 ? 4.169 2.309 -7.548 1.00 89.06 97 ILE A N 1
ATOM 760 C CA . ILE A 1 97 ? 3.727 3.226 -6.497 1.00 89.06 97 ILE A CA 1
ATOM 761 C C . ILE A 1 97 ? 2.990 2.383 -5.458 1.00 89.06 97 ILE A C 1
ATOM 763 O O . ILE A 1 97 ? 1.974 1.766 -5.770 1.00 89.06 97 ILE A O 1
ATOM 767 N N . GLU A 1 98 ? 3.520 2.332 -4.240 1.00 94.19 98 GLU A N 1
ATOM 768 C CA . GLU A 1 98 ? 2.988 1.538 -3.131 1.00 94.19 98 GLU A CA 1
ATOM 769 C C . GLU A 1 98 ? 2.617 2.482 -1.976 1.00 94.19 98 GLU A C 1
ATOM 771 O O . GLU A 1 98 ? 3.342 3.433 -1.682 1.00 94.19 98 GLU A O 1
ATOM 776 N N . ILE A 1 99 ? 1.474 2.238 -1.329 1.00 94.25 99 ILE A N 1
ATOM 777 C CA . ILE A 1 99 ? 1.072 2.939 -0.105 1.00 94.25 99 ILE A CA 1
ATOM 778 C C . ILE A 1 99 ? 1.001 1.896 1.006 1.00 94.25 99 ILE A C 1
ATOM 780 O O . ILE A 1 99 ? 0.176 0.986 0.952 1.00 94.25 99 ILE A O 1
ATOM 784 N N . GLU A 1 100 ? 1.879 2.013 1.996 1.00 95.38 100 GLU A N 1
ATOM 785 C CA . GLU A 1 100 ? 2.054 1.009 3.044 1.00 95.38 100 GLU A CA 1
ATOM 786 C C . GLU A 1 100 ? 1.655 1.573 4.406 1.00 95.38 100 GLU A C 1
ATOM 788 O O . GLU A 1 100 ? 2.061 2.674 4.786 1.00 95.38 100 GLU A O 1
ATOM 793 N N . LEU A 1 101 ? 0.848 0.821 5.155 1.00 96.00 101 LEU A N 1
ATOM 794 C CA . LEU A 1 101 ? 0.571 1.137 6.550 1.00 96.00 101 LEU A CA 1
ATOM 795 C C . LEU A 1 101 ? 1.802 0.760 7.372 1.00 96.00 101 LEU A C 1
ATOM 797 O O . LEU A 1 101 ? 2.365 -0.320 7.192 1.00 96.00 101 LEU A O 1
ATOM 801 N N . ASN A 1 102 ? 2.226 1.625 8.290 1.00 92.62 102 ASN A N 1
ATOM 802 C CA . ASN A 1 102 ? 3.387 1.314 9.111 1.00 92.62 102 ASN A CA 1
ATOM 803 C C . ASN A 1 102 ? 3.185 0.003 9.911 1.00 92.62 102 ASN A C 1
ATOM 805 O O . ASN A 1 102 ? 2.069 -0.398 10.262 1.00 92.62 102 ASN A O 1
ATOM 809 N N . ALA A 1 103 ? 4.288 -0.686 10.212 1.00 91.12 103 ALA A N 1
ATOM 810 C CA . ALA A 1 103 ? 4.228 -2.005 10.843 1.00 91.12 103 ALA A CA 1
ATOM 811 C C . ALA A 1 103 ? 3.551 -1.972 12.227 1.00 91.12 103 ALA A C 1
ATOM 813 O O . ALA A 1 103 ? 2.781 -2.870 12.559 1.00 91.12 103 ALA A O 1
ATOM 814 N N . ALA A 1 104 ? 3.797 -0.917 13.013 1.00 92.56 104 ALA A N 1
ATOM 815 C CA . ALA A 1 104 ? 3.219 -0.764 14.346 1.00 92.56 104 ALA A CA 1
ATOM 816 C C . ALA A 1 104 ? 1.687 -0.634 14.306 1.00 92.56 104 ALA A C 1
ATOM 818 O O . ALA A 1 104 ? 1.002 -1.342 15.038 1.00 92.56 104 ALA A O 1
ATOM 819 N N . LYS A 1 105 ? 1.143 0.213 13.421 1.00 94.56 105 LYS A N 1
ATOM 820 C CA . LYS A 1 105 ? -0.307 0.401 13.291 1.00 94.56 105 LYS A CA 1
ATOM 821 C C . LYS A 1 105 ? -0.975 -0.788 12.616 1.00 94.56 105 LYS A C 1
ATOM 823 O O . LYS A 1 105 ? -2.100 -1.115 12.965 1.00 94.56 105 LYS A O 1
ATOM 828 N N . THR A 1 106 ? -0.279 -1.471 11.705 1.00 94.31 106 THR A N 1
ATOM 829 C CA . THR A 1 106 ? -0.755 -2.742 11.137 1.00 94.31 106 THR A CA 1
ATOM 830 C C . THR A 1 106 ? -0.914 -3.799 12.227 1.00 94.31 106 THR A C 1
ATOM 832 O O . THR A 1 106 ? -1.943 -4.464 12.288 1.00 94.31 106 THR A O 1
ATOM 835 N N . LEU A 1 107 ? 0.075 -3.933 13.117 1.00 93.12 107 LEU A N 1
ATOM 836 C CA . LEU A 1 107 ? 0.011 -4.879 14.229 1.00 93.12 107 LEU A CA 1
ATOM 837 C C . LEU A 1 107 ? -1.104 -4.521 15.220 1.00 93.12 107 LEU A C 1
ATOM 839 O O . LEU A 1 107 ? -1.799 -5.417 15.688 1.00 93.12 107 LEU A O 1
ATOM 843 N N . GLU A 1 108 ? -1.289 -3.235 15.523 1.00 95.44 108 GLU A N 1
ATOM 844 C CA . GLU A 1 108 ? -2.404 -2.756 16.350 1.00 95.44 108 GLU A CA 1
ATOM 845 C C . GLU A 1 108 ? -3.757 -3.103 15.712 1.00 95.44 108 GLU A C 1
ATOM 847 O O . GLU A 1 108 ? -4.607 -3.694 16.365 1.00 95.44 108 GLU A O 1
ATOM 852 N N . LEU A 1 109 ? -3.925 -2.818 14.416 1.00 94.69 109 LEU A N 1
ATOM 853 C CA . LEU A 1 109 ? -5.163 -3.077 13.679 1.00 94.69 109 LEU A CA 1
ATOM 854 C C . LEU A 1 109 ? -5.526 -4.568 13.643 1.00 94.69 109 LEU A C 1
ATOM 856 O O . LEU A 1 109 ? -6.688 -4.918 13.811 1.00 94.69 109 LEU A O 1
ATOM 860 N N . VAL A 1 110 ? -4.545 -5.444 13.405 1.00 92.00 110 VAL A N 1
ATOM 861 C CA . VAL A 1 110 ? -4.772 -6.895 13.280 1.00 92.00 110 VAL A CA 1
ATOM 862 C C . VAL A 1 110 ? -5.090 -7.552 14.626 1.00 92.00 110 VAL A C 1
ATOM 864 O O . VAL A 1 110 ? -5.781 -8.566 14.646 1.00 92.00 110 VAL A O 1
ATOM 867 N N . ASN A 1 111 ? -4.600 -6.992 15.734 1.00 95.44 111 ASN A N 1
ATOM 868 C CA . ASN A 1 111 ? -4.809 -7.544 17.076 1.00 95.44 111 ASN A CA 1
ATOM 869 C C . ASN A 1 111 ? -5.939 -6.854 17.858 1.00 95.44 111 ASN A C 1
ATOM 871 O O . ASN A 1 111 ? -6.124 -7.158 19.033 1.00 95.44 111 ASN A O 1
ATOM 875 N N . GLU A 1 112 ? -6.670 -5.914 17.258 1.00 97.25 112 GLU A N 1
ATOM 876 C CA . GLU A 1 112 ? -7.800 -5.272 17.925 1.00 97.25 112 GLU A CA 1
ATOM 877 C C . GLU A 1 112 ? -9.006 -6.214 17.977 1.00 97.25 112 GLU A C 1
ATOM 879 O O . GLU A 1 112 ? -9.595 -6.565 16.954 1.00 97.25 112 GLU A O 1
ATOM 884 N N . GLU A 1 113 ? -9.395 -6.590 19.192 1.00 96.94 113 GLU A N 1
ATOM 885 C CA . GLU A 1 113 ? -10.528 -7.481 19.445 1.00 96.94 113 GLU A CA 1
ATOM 886 C C . GLU A 1 113 ? -11.834 -6.702 19.672 1.00 96.94 113 GLU A C 1
ATOM 888 O O . GLU A 1 113 ? -12.928 -7.242 19.485 1.00 96.94 113 GLU A O 1
ATOM 893 N N . ASN A 1 114 ? -11.758 -5.421 20.054 1.00 97.88 114 ASN A N 1
ATOM 894 C CA . ASN A 1 114 ? -12.936 -4.587 20.248 1.00 97.88 114 ASN A CA 1
ATOM 895 C C . ASN A 1 114 ? -13.459 -4.064 18.902 1.00 97.88 114 ASN A C 1
ATOM 897 O O . ASN A 1 114 ? -12.864 -3.189 18.274 1.00 97.88 114 ASN A O 1
ATOM 901 N N . ALA A 1 115 ? -14.638 -4.540 18.497 1.00 96.75 115 ALA A N 1
ATOM 902 C CA . ALA A 1 115 ? -15.260 -4.178 17.224 1.00 96.75 115 ALA A CA 1
ATOM 903 C C . ALA A 1 115 ? -15.511 -2.667 17.046 1.00 96.75 115 ALA A C 1
ATOM 905 O O . ALA A 1 115 ? -15.389 -2.150 15.935 1.00 96.75 115 ALA A O 1
ATOM 906 N N . GLU A 1 116 ? -15.851 -1.936 18.113 1.00 97.44 116 GLU A N 1
ATOM 907 C CA . GLU A 1 116 ? -16.098 -0.493 18.030 1.00 97.44 116 GLU A CA 1
ATOM 908 C C . GLU A 1 116 ? -14.790 0.281 17.820 1.00 97.44 116 GLU A C 1
ATOM 910 O O . GLU A 1 116 ? -14.724 1.187 16.983 1.00 97.44 116 GLU A O 1
ATOM 915 N N . ALA A 1 117 ? -13.737 -0.091 18.552 1.00 96.62 117 ALA A N 1
ATOM 916 C CA . ALA A 1 117 ? -12.406 0.486 18.388 1.00 96.62 117 ALA A CA 1
ATOM 917 C C . ALA A 1 117 ? -11.829 0.161 17.003 1.00 96.62 117 ALA A C 1
ATOM 919 O O . ALA A 1 117 ? -11.350 1.063 16.309 1.00 96.62 117 ALA A O 1
ATOM 920 N N . LEU A 1 118 ? -11.977 -1.089 16.555 1.00 96.94 118 LEU A N 1
ATOM 921 C CA . LEU A 1 118 ? -11.574 -1.538 15.226 1.00 96.94 118 LEU A CA 1
ATOM 922 C C . LEU A 1 118 ? -12.264 -0.722 14.132 1.00 96.94 118 LEU A C 1
ATOM 924 O O . LEU A 1 118 ? -11.601 -0.213 13.230 1.00 96.94 118 LEU A O 1
ATOM 928 N N . ASN A 1 119 ? -13.581 -0.526 14.230 1.00 96.94 119 ASN A N 1
ATOM 929 C CA . ASN A 1 119 ? -14.323 0.268 13.255 1.00 96.94 119 ASN A CA 1
ATOM 930 C C . ASN A 1 119 ? -13.835 1.727 13.209 1.00 96.94 119 ASN A C 1
ATOM 932 O O . ASN A 1 119 ? -13.615 2.272 12.127 1.00 96.94 119 ASN A O 1
ATOM 936 N N . LYS A 1 120 ? -13.595 2.351 14.371 1.00 96.50 120 LYS A N 1
ATOM 937 C CA . LYS A 1 120 ? -13.037 3.714 14.444 1.00 96.50 120 LYS A CA 1
ATOM 938 C C . LYS A 1 120 ? -11.664 3.796 13.774 1.00 96.50 120 LYS A C 1
ATOM 940 O O . LYS A 1 120 ? -11.432 4.718 12.992 1.00 96.50 120 LYS A O 1
ATOM 945 N N . MET A 1 121 ? -10.790 2.820 14.019 1.00 96.19 121 MET A N 1
ATOM 946 C CA . MET A 1 121 ? -9.478 2.751 13.372 1.00 96.19 121 MET A CA 1
ATOM 947 C C . MET A 1 121 ? -9.585 2.559 11.861 1.00 96.19 121 MET A C 1
ATOM 949 O O . MET A 1 121 ? -8.915 3.265 11.112 1.00 96.19 121 MET A O 1
ATOM 953 N N . CYS A 1 122 ? -10.444 1.654 11.394 1.00 95.69 122 CYS A N 1
ATOM 954 C CA . CYS A 1 122 ? -10.680 1.440 9.968 1.00 95.69 122 CYS A CA 1
ATOM 955 C C . CYS A 1 122 ? -11.154 2.724 9.276 1.00 95.69 122 CYS A C 1
ATOM 957 O O . CYS A 1 122 ? -10.645 3.068 8.208 1.00 95.69 122 CYS A O 1
ATOM 959 N N . ILE A 1 123 ? -12.078 3.470 9.888 1.00 95.94 123 ILE A N 1
ATOM 960 C CA . ILE A 1 123 ? -12.558 4.756 9.362 1.00 95.94 123 ILE A CA 1
ATOM 961 C C . ILE A 1 123 ? -11.424 5.786 9.319 1.00 95.94 123 ILE A C 1
ATOM 963 O O . ILE A 1 123 ? -11.234 6.458 8.307 1.00 95.94 123 ILE A O 1
ATOM 967 N N . GLU A 1 124 ? -10.636 5.916 10.386 1.00 95.06 124 GLU A N 1
ATOM 968 C CA . GLU A 1 124 ? -9.509 6.853 10.413 1.00 95.06 124 GLU A CA 1
ATOM 969 C C . GLU A 1 124 ? -8.472 6.524 9.327 1.00 95.06 124 GLU A C 1
ATOM 971 O O . GLU A 1 124 ? -8.102 7.389 8.528 1.00 95.06 124 GLU A O 1
ATOM 976 N N . LEU A 1 125 ? -8.024 5.269 9.268 1.00 95.69 125 LEU A N 1
ATOM 977 C CA . LEU A 1 125 ? -6.983 4.827 8.343 1.00 95.69 125 LEU A CA 1
ATOM 978 C C . LEU A 1 125 ? -7.447 4.878 6.887 1.00 95.69 125 LEU A C 1
ATOM 980 O O . LEU A 1 125 ? -6.669 5.293 6.027 1.00 95.69 125 LEU A O 1
ATOM 984 N N . SER A 1 126 ? -8.701 4.514 6.608 1.00 93.25 126 SER A N 1
ATOM 985 C CA . SER A 1 126 ? -9.273 4.612 5.260 1.00 93.25 126 SER A CA 1
ATOM 986 C C . SER A 1 126 ? -9.397 6.061 4.794 1.00 93.25 126 SER A C 1
ATOM 988 O O . SER A 1 126 ? -9.056 6.347 3.650 1.00 93.25 126 SER A O 1
ATOM 990 N N . ASN A 1 127 ? -9.772 6.998 5.672 1.00 92.19 127 ASN A N 1
ATOM 991 C CA . ASN A 1 127 ? -9.786 8.426 5.342 1.00 92.19 127 ASN A CA 1
ATOM 992 C C . ASN A 1 127 ? -8.384 8.955 4.998 1.00 92.19 127 ASN A C 1
ATOM 994 O O . ASN A 1 127 ? -8.226 9.713 4.037 1.00 92.19 127 ASN A O 1
ATOM 998 N N . GLN A 1 128 ? -7.354 8.541 5.745 1.00 91.94 128 GLN A N 1
ATOM 999 C CA . GLN A 1 128 ? -5.963 8.896 5.438 1.00 91.94 128 GLN A CA 1
ATOM 1000 C C . GLN A 1 128 ? -5.517 8.328 4.083 1.00 91.94 128 GLN A C 1
ATOM 1002 O O . GLN A 1 128 ? -4.943 9.056 3.270 1.00 91.94 128 GLN A O 1
ATOM 1007 N N . LEU A 1 129 ? -5.814 7.051 3.823 1.00 91.19 129 LEU A N 1
ATOM 1008 C CA . LEU A 1 129 ? -5.490 6.388 2.561 1.00 91.19 129 LEU A CA 1
ATOM 1009 C C . LEU A 1 129 ? -6.202 7.062 1.383 1.00 91.19 129 LEU A C 1
ATOM 1011 O O . LEU A 1 129 ? -5.573 7.386 0.379 1.00 91.19 129 LEU A O 1
ATOM 1015 N N . TRP A 1 130 ? -7.500 7.334 1.526 1.00 88.06 130 TRP A N 1
ATOM 1016 C CA . TRP A 1 130 ? -8.305 8.003 0.507 1.00 88.06 130 TRP A CA 1
ATOM 1017 C C . TRP A 1 130 ? -7.749 9.382 0.154 1.00 88.06 130 TRP A C 1
ATOM 1019 O O . TRP A 1 130 ? -7.645 9.728 -1.022 1.00 88.06 130 TRP A O 1
ATOM 1029 N N . HIS A 1 131 ? -7.313 10.149 1.156 1.00 85.25 131 HIS A N 1
ATOM 1030 C CA . HIS A 1 131 ? -6.654 11.429 0.920 1.00 85.25 131 HIS A CA 1
ATOM 1031 C C . HIS A 1 131 ? -5.397 11.285 0.044 1.00 85.25 131 HIS A C 1
ATOM 1033 O O . HIS A 1 131 ? -5.224 12.059 -0.895 1.00 85.25 131 HIS A O 1
ATOM 1039 N N . MET A 1 132 ? -4.547 10.280 0.295 1.00 83.31 132 MET A N 1
ATOM 1040 C CA . MET A 1 132 ? -3.365 10.031 -0.545 1.00 83.31 132 MET A CA 1
ATOM 1041 C C . MET A 1 132 ? -3.743 9.624 -1.965 1.00 83.31 132 MET A C 1
ATOM 1043 O O . MET A 1 132 ? -3.167 10.134 -2.925 1.00 83.31 132 MET A O 1
ATOM 1047 N N . LEU A 1 133 ? -4.717 8.723 -2.097 1.00 84.56 133 LEU A N 1
ATOM 1048 C CA . LEU A 1 133 ? -5.157 8.203 -3.387 1.00 84.56 133 LEU A CA 1
ATOM 1049 C C . LEU A 1 133 ? -5.690 9.312 -4.291 1.00 84.56 133 LEU A C 1
ATOM 1051 O O . LEU A 1 133 ? -5.303 9.368 -5.452 1.00 84.56 133 LEU A O 1
ATOM 1055 N N . ARG A 1 134 ? -6.484 10.250 -3.762 1.00 80.94 134 ARG A N 1
ATOM 1056 C CA . ARG A 1 134 ? -6.982 11.392 -4.549 1.00 80.94 134 ARG A CA 1
ATOM 1057 C C . ARG A 1 134 ? -5.871 12.307 -5.060 1.00 80.94 134 ARG A C 1
ATOM 1059 O O . ARG A 1 134 ? -6.021 12.908 -6.118 1.00 80.94 134 ARG A O 1
ATOM 1066 N N . CYS A 1 135 ? -4.771 12.423 -4.319 1.00 79.81 135 CYS A N 1
ATOM 1067 C CA . CYS A 1 135 ? -3.619 13.219 -4.734 1.00 79.81 135 CYS A CA 1
ATOM 1068 C C . CYS A 1 135 ? -2.769 12.506 -5.800 1.00 79.81 135 CYS A C 1
ATOM 1070 O O . CYS A 1 135 ? -2.205 13.167 -6.667 1.00 79.81 135 CYS A O 1
ATOM 1072 N N . LEU A 1 136 ? -2.653 11.176 -5.724 1.00 78.12 136 LEU A N 1
ATOM 1073 C CA . LEU A 1 136 ? -1.790 10.369 -6.599 1.00 78.12 136 LEU A CA 1
ATOM 1074 C C . LEU A 1 136 ? -2.488 9.889 -7.873 1.00 78.12 136 LEU A C 1
ATOM 1076 O O . LEU A 1 136 ? -1.851 9.735 -8.911 1.00 78.12 136 LEU A O 1
ATOM 1080 N N . ASN A 1 137 ? -3.786 9.635 -7.775 1.00 80.62 137 ASN A N 1
ATOM 1081 C CA . ASN A 1 137 ? -4.621 9.054 -8.813 1.00 80.62 137 ASN A CA 1
ATOM 1082 C C . ASN A 1 137 ? -5.874 9.928 -8.982 1.00 80.62 137 ASN A C 1
ATOM 1084 O O . ASN A 1 137 ? -6.987 9.473 -8.691 1.00 80.62 137 ASN A O 1
ATOM 1088 N N . PRO A 1 138 ? -5.692 11.218 -9.342 1.00 69.75 138 PRO A N 1
ATOM 1089 C CA . PRO A 1 138 ? -6.790 12.167 -9.397 1.00 69.75 138 PRO A CA 1
ATOM 1090 C C . PRO A 1 138 ? -7.861 11.656 -10.352 1.00 69.75 138 PRO A C 1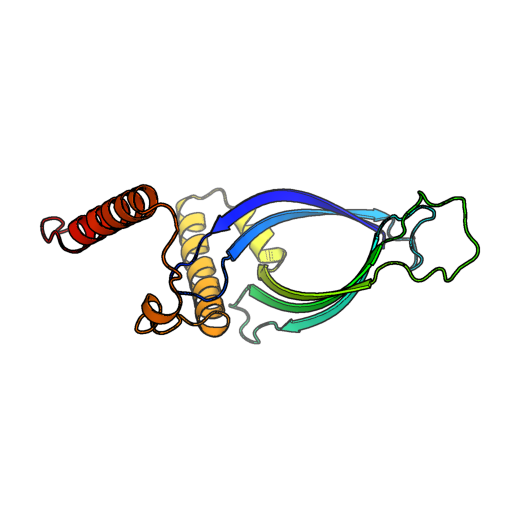
ATOM 1092 O O . PRO A 1 138 ? -7.553 11.053 -11.382 1.00 69.75 138 PRO A O 1
ATOM 1095 N N . GLU A 1 139 ? -9.118 11.910 -9.997 1.00 65.75 139 GLU A N 1
ATOM 1096 C CA . GLU A 1 139 ? -10.238 11.611 -10.877 1.00 65.75 139 GLU A CA 1
ATOM 1097 C C . GLU A 1 139 ? -9.997 12.332 -12.205 1.00 65.75 139 GLU A C 1
ATOM 1099 O O . GLU A 1 139 ? -9.905 13.564 -12.259 1.00 65.75 139 GLU A O 1
ATOM 1104 N N . SER A 1 140 ? -9.844 11.565 -13.283 1.00 59.53 140 SER A N 1
ATOM 1105 C CA . SER A 1 140 ? -9.902 12.150 -14.613 1.00 59.53 140 SER A CA 1
ATOM 1106 C C . SER A 1 140 ? -11.294 12.741 -14.742 1.00 59.53 140 SER A C 1
ATOM 1108 O O . SER A 1 140 ? -12.277 12.027 -14.542 1.00 59.53 140 SER A O 1
ATOM 1110 N N . ASN A 1 141 ? -11.380 14.040 -15.027 1.00 51.38 141 ASN A N 1
ATOM 1111 C CA . ASN A 1 141 ? -12.648 14.714 -15.266 1.00 51.38 141 ASN A CA 1
ATOM 1112 C C . ASN A 1 141 ? -13.413 13.873 -16.303 1.00 51.38 141 ASN A C 1
ATOM 1114 O O . ASN A 1 141 ? -13.004 13.797 -17.460 1.00 51.38 141 ASN A O 1
ATOM 1118 N N . VAL A 1 142 ? -14.474 13.181 -15.872 1.00 48.50 142 VAL A N 1
ATOM 1119 C CA . VAL A 1 142 ? -15.166 12.115 -16.633 1.00 48.50 142 VAL A CA 1
ATOM 1120 C C . VAL A 1 142 ? -15.807 12.649 -17.930 1.00 48.50 142 VAL A C 1
ATOM 1122 O O . VAL A 1 142 ? -16.316 11.893 -18.749 1.00 48.50 142 VAL A O 1
ATOM 1125 N N . LEU A 1 143 ? -15.705 13.957 -18.171 1.00 46.72 143 LEU A N 1
ATOM 1126 C CA . LEU A 1 143 ? -16.139 14.675 -19.366 1.00 46.72 143 LEU A CA 1
ATOM 1127 C C . LEU A 1 143 ? -15.430 14.273 -20.675 1.00 46.72 143 LEU A C 1
ATOM 1129 O O . LEU A 1 143 ? -15.761 14.842 -21.707 1.00 46.72 143 LEU A O 1
ATOM 1133 N N . GLY A 1 144 ? -14.496 13.317 -20.668 1.00 42.41 144 GLY A N 1
ATOM 1134 C CA . GLY A 1 144 ? -13.803 12.859 -21.882 1.00 42.41 144 GLY A CA 1
ATOM 1135 C C . GLY A 1 144 ? -13.830 11.352 -22.141 1.00 42.41 144 GLY A C 1
ATOM 1136 O O . GLY A 1 144 ? -13.247 10.915 -23.124 1.00 42.41 144 GLY A O 1
ATOM 1137 N N . VAL A 1 145 ? -14.470 10.529 -21.298 1.00 46.94 145 VAL A N 1
ATOM 1138 C CA . VAL A 1 145 ? -14.399 9.056 -21.451 1.00 46.94 145 VAL A CA 1
ATOM 1139 C C . VAL A 1 145 ? -15.002 8.599 -22.786 1.00 46.94 145 VAL A C 1
ATOM 1141 O O . VAL A 1 145 ? -14.493 7.667 -23.399 1.00 46.94 145 VAL A O 1
ATOM 1144 N N . GLU A 1 146 ? -16.015 9.304 -23.294 1.00 48.16 146 GLU A N 1
ATOM 1145 C CA . GLU A 1 146 ? -16.633 9.029 -24.599 1.00 48.16 146 GLU A CA 1
ATOM 1146 C C . GLU A 1 146 ? -15.651 9.148 -25.779 1.00 48.16 146 GLU A C 1
ATOM 1148 O O . GLU A 1 146 ? -15.801 8.413 -26.751 1.00 48.16 146 GLU A O 1
ATOM 1153 N N . GLU A 1 147 ? -14.612 9.988 -25.687 1.00 43.56 147 GLU A N 1
ATOM 1154 C CA . GLU A 1 147 ? -13.594 10.134 -26.743 1.00 43.56 147 GLU A CA 1
ATOM 1155 C C . GLU A 1 147 ? -12.564 8.990 -26.759 1.00 43.56 147 GLU A C 1
ATOM 1157 O O . GLU A 1 147 ? -11.917 8.762 -27.781 1.00 43.56 147 GLU A O 1
ATOM 1162 N N . PHE A 1 148 ? -12.421 8.245 -25.656 1.00 42.62 148 PHE A N 1
ATOM 1163 C CA . PHE A 1 148 ? -11.467 7.131 -25.531 1.00 42.62 148 PHE A CA 1
ATOM 1164 C C . PHE A 1 148 ? -12.124 5.747 -25.605 1.00 42.62 148 PHE A C 1
ATOM 1166 O O . PHE A 1 148 ? -11.428 4.732 -25.689 1.00 42.62 148 PHE A O 1
ATOM 1173 N N . LEU A 1 149 ? -13.458 5.680 -25.586 1.00 48.38 149 LEU A N 1
ATOM 1174 C CA . LEU A 1 149 ? -14.191 4.432 -25.754 1.00 48.38 149 LEU A CA 1
ATOM 1175 C C . LEU A 1 149 ? -14.166 4.008 -27.226 1.00 48.38 149 LEU A C 1
ATOM 1177 O O . LEU A 1 149 ? -14.924 4.500 -28.059 1.00 48.38 149 LEU A O 1
ATOM 1181 N N . VAL A 1 150 ? -13.309 3.039 -27.545 1.00 51.97 150 VAL A N 1
ATOM 1182 C CA . VAL A 1 150 ? -13.376 2.335 -28.828 1.00 51.97 150 VAL A CA 1
ATOM 1183 C C . VAL A 1 150 ? -14.663 1.498 -28.843 1.00 51.97 150 VAL A C 1
ATOM 1185 O O . VAL A 1 150 ? -14.879 0.721 -27.907 1.00 51.97 150 VAL A O 1
ATOM 1188 N N . PRO A 1 151 ? -15.524 1.618 -29.873 1.00 53.12 151 PRO A N 1
ATOM 1189 C CA . PRO A 1 151 ? -16.717 0.793 -29.973 1.00 53.12 151 PRO A CA 1
ATOM 1190 C C . PRO A 1 151 ? -16.319 -0.683 -29.958 1.00 53.12 151 PRO A C 1
ATOM 1192 O O . PRO A 1 151 ? -15.569 -1.148 -30.819 1.00 53.12 151 PRO A O 1
ATOM 1195 N N . HIS A 1 152 ? -16.805 -1.423 -28.965 1.00 56.25 152 HIS A N 1
ATOM 1196 C CA . HIS A 1 152 ? -16.548 -2.852 -28.881 1.00 56.25 152 HIS A CA 1
ATOM 1197 C C . HIS A 1 152 ? -17.213 -3.557 -30.084 1.00 56.25 152 HIS A C 1
ATOM 1199 O O . HIS A 1 152 ? -18.370 -3.254 -30.396 1.00 56.25 152 HIS A O 1
ATOM 1205 N N . PRO A 1 153 ? -16.516 -4.485 -30.770 1.00 70.44 153 PRO A N 1
ATOM 1206 C CA . PRO A 1 153 ? -16.990 -5.082 -32.024 1.00 70.44 153 PRO A CA 1
ATOM 1207 C C . PRO A 1 153 ? -18.290 -5.883 -31.864 1.00 70.44 153 PRO A C 1
ATOM 1209 O O . PRO A 1 153 ? -19.054 -6.024 -32.817 1.00 70.44 153 PRO A O 1
ATOM 1212 N N . ASP A 1 154 ? -18.570 -6.377 -30.657 1.00 73.19 154 ASP A N 1
ATOM 1213 C CA . ASP A 1 154 ? -19.857 -6.979 -30.312 1.00 73.19 154 ASP A CA 1
ATOM 1214 C C . ASP A 1 154 ? -20.815 -5.928 -29.733 1.00 73.19 154 ASP A C 1
ATOM 1216 O O . ASP A 1 154 ? -20.726 -5.545 -28.561 1.00 73.19 154 ASP A O 1
ATOM 1220 N N . ALA A 1 155 ? -21.760 -5.488 -30.565 1.00 65.88 155 ALA A N 1
ATOM 1221 C CA . ALA A 1 155 ? -22.788 -4.521 -30.200 1.00 65.88 155 ALA A CA 1
ATOM 1222 C C . ALA A 1 155 ? -23.756 -5.034 -29.117 1.00 65.88 155 ALA A C 1
ATOM 1224 O O . ALA A 1 155 ? -24.312 -4.231 -28.365 1.00 65.88 155 ALA A O 1
ATOM 1225 N N . ASN A 1 156 ? -23.961 -6.352 -29.001 1.00 60.53 156 ASN A N 1
ATOM 1226 C CA . ASN A 1 156 ? -24.826 -6.919 -27.967 1.00 60.53 156 ASN A CA 1
ATOM 1227 C C . ASN A 1 156 ? -24.146 -6.896 -26.600 1.00 60.53 156 ASN A C 1
ATOM 1229 O O . ASN A 1 156 ? -24.809 -6.546 -25.624 1.00 60.53 156 ASN A O 1
ATOM 1233 N N . ALA A 1 157 ? -22.844 -7.186 -26.531 1.00 57.31 157 ALA A N 1
ATOM 1234 C CA . ALA A 1 157 ? -22.065 -7.065 -25.298 1.00 57.31 157 ALA A CA 1
ATOM 1235 C C . ALA A 1 157 ? -22.040 -5.612 -24.790 1.00 57.31 157 ALA A C 1
ATOM 1237 O O . ALA A 1 157 ? -22.321 -5.362 -23.617 1.00 57.31 157 ALA A O 1
ATOM 1238 N N . THR A 1 158 ? -21.827 -4.645 -25.690 1.00 54.12 158 THR A N 1
ATOM 1239 C CA . THR A 1 158 ? -21.900 -3.206 -25.375 1.00 54.12 158 THR A CA 1
ATOM 1240 C C . THR A 1 158 ? -23.281 -2.812 -24.867 1.00 54.12 158 THR A C 1
ATOM 1242 O O . THR A 1 158 ? -23.401 -2.121 -23.858 1.00 54.12 158 THR A O 1
ATOM 1245 N N . ARG A 1 159 ? -24.348 -3.282 -25.525 1.00 52.19 159 ARG A N 1
ATOM 1246 C CA . ARG A 1 159 ? -25.729 -3.010 -25.107 1.00 52.19 159 ARG A CA 1
ATOM 1247 C C . ARG A 1 159 ? -26.040 -3.616 -23.738 1.00 52.19 159 ARG A C 1
ATOM 1249 O O . ARG A 1 159 ? -26.748 -2.985 -22.959 1.00 52.19 159 ARG A O 1
ATOM 1256 N N . LEU A 1 160 ? -25.507 -4.800 -23.431 1.00 55.31 160 LEU A N 1
ATOM 1257 C CA . LEU A 1 160 ? -25.674 -5.448 -22.129 1.00 55.31 160 LEU A CA 1
ATOM 1258 C C . LEU A 1 160 ? -24.951 -4.669 -21.021 1.00 55.31 160 LEU A C 1
ATOM 1260 O O . LEU A 1 160 ? -25.552 -4.388 -19.988 1.00 55.31 160 LEU A O 1
ATOM 1264 N N . ALA A 1 161 ? -23.704 -4.261 -21.267 1.00 54.41 161 ALA A N 1
ATOM 1265 C CA . ALA A 1 161 ? -22.909 -3.467 -20.333 1.00 54.41 161 ALA A CA 1
ATOM 1266 C C . ALA A 1 161 ? -23.533 -2.081 -20.094 1.00 54.41 161 ALA A C 1
ATOM 1268 O O . ALA A 1 161 ? -23.689 -1.654 -18.952 1.00 54.41 161 ALA A O 1
ATOM 1269 N N . LEU A 1 162 ? -23.994 -1.406 -21.153 1.00 50.91 162 LEU A N 1
ATOM 1270 C CA . LEU A 1 162 ? -24.724 -0.139 -21.043 1.00 50.91 162 LEU A CA 1
ATOM 1271 C C . LEU A 1 162 ? -26.067 -0.304 -20.323 1.00 50.91 162 LEU A C 1
ATOM 1273 O O . LEU A 1 162 ? -26.456 0.584 -19.569 1.00 50.91 162 LEU A O 1
ATOM 1277 N N . ALA A 1 163 ? -26.770 -1.427 -20.501 1.00 52.69 163 ALA A N 1
ATOM 1278 C CA . ALA A 1 163 ? -27.995 -1.721 -19.759 1.00 52.69 163 ALA A CA 1
ATOM 1279 C C . ALA A 1 163 ? -27.720 -1.977 -18.265 1.00 52.69 163 ALA A C 1
ATOM 1281 O O . ALA A 1 163 ? -28.478 -1.503 -17.420 1.00 52.69 163 ALA A O 1
ATOM 1282 N N . GLN A 1 164 ? -26.618 -2.655 -17.927 1.00 52.56 164 GLN A N 1
ATOM 1283 C CA . GLN A 1 164 ? -26.173 -2.878 -16.545 1.00 52.56 164 GLN A CA 1
ATOM 1284 C C . GLN A 1 164 ? -25.742 -1.564 -15.866 1.00 52.56 164 GLN A C 1
ATOM 1286 O O . GLN A 1 164 ? -26.178 -1.269 -14.752 1.00 52.56 164 GLN A O 1
ATOM 1291 N N . CYS A 1 165 ? -24.987 -0.712 -16.563 1.00 48.47 165 CYS A N 1
ATOM 1292 C CA . CYS A 1 165 ? -24.623 0.627 -16.086 1.00 48.47 165 CYS A CA 1
ATOM 1293 C C . CYS A 1 165 ? -25.831 1.586 -16.041 1.00 48.47 165 CYS A C 1
ATOM 1295 O O . CYS A 1 165 ? -25.944 2.429 -15.151 1.00 48.47 165 CYS A O 1
ATOM 1297 N N . GLY A 1 166 ? -26.781 1.444 -16.968 1.00 47.31 166 GLY A N 1
ATOM 1298 C CA . GLY A 1 166 ? -28.039 2.190 -16.991 1.00 47.31 166 GLY A CA 1
ATOM 1299 C C . GLY A 1 166 ? -28.980 1.812 -15.844 1.00 47.31 166 GLY A C 1
ATOM 1300 O O . GLY A 1 166 ? -29.666 2.683 -15.305 1.00 47.31 166 GLY A O 1
ATOM 1301 N N . ALA A 1 167 ? -28.972 0.546 -15.415 1.00 48.03 167 ALA A N 1
ATOM 1302 C CA . ALA A 1 167 ? -29.677 0.091 -14.218 1.00 48.03 167 ALA A CA 1
ATOM 1303 C C . ALA A 1 167 ? -29.105 0.741 -12.946 1.00 48.03 167 ALA A C 1
ATOM 1305 O O . ALA A 1 167 ? -29.873 1.217 -12.111 1.00 48.03 167 ALA A O 1
ATOM 1306 N N . LEU A 1 168 ? -27.777 0.878 -12.853 1.00 44.62 168 LEU A N 1
ATOM 1307 C CA . LEU A 1 168 ? -27.108 1.644 -11.792 1.00 44.62 168 LEU A CA 1
ATOM 1308 C C . LEU A 1 168 ? -27.485 3.133 -11.826 1.00 44.62 168 LEU A C 1
ATOM 1310 O O . LEU A 1 168 ? -27.772 3.717 -10.787 1.00 44.62 168 LEU A O 1
ATOM 1314 N N . LYS A 1 169 ? -27.577 3.751 -13.010 1.00 40.66 169 LYS A N 1
ATOM 1315 C CA . LYS A 1 169 ? -27.999 5.158 -13.146 1.00 40.66 169 LYS A CA 1
ATOM 1316 C C . LYS A 1 169 ? -29.462 5.385 -12.739 1.00 40.66 169 LYS A C 1
ATOM 1318 O O . LYS A 1 169 ? -29.776 6.434 -12.180 1.00 40.66 169 LYS A O 1
ATOM 1323 N N . LYS A 1 170 ? -30.354 4.415 -12.982 1.00 46.06 170 LYS A N 1
ATOM 1324 C CA . LYS A 1 170 ? -31.722 4.427 -12.432 1.00 46.06 170 LYS A CA 1
ATOM 1325 C C . LYS A 1 170 ? -31.716 4.280 -10.912 1.00 46.06 170 LYS A C 1
ATOM 1327 O O . LYS A 1 170 ? -32.437 5.020 -10.269 1.00 46.06 170 LYS A O 1
ATOM 1332 N N . PHE A 1 171 ? -30.863 3.419 -10.356 1.00 44.34 171 PHE A N 1
ATOM 1333 C CA . PHE A 1 171 ? -30.716 3.234 -8.908 1.00 44.34 171 PHE A CA 1
ATOM 1334 C C . PHE A 1 171 ? -30.202 4.497 -8.193 1.00 44.34 171 PHE A C 1
ATOM 1336 O O . PHE A 1 171 ? -30.699 4.854 -7.135 1.00 44.34 171 PHE A O 1
ATOM 1343 N N . VAL A 1 172 ? -29.250 5.215 -8.798 1.00 46.78 172 VAL A N 1
ATOM 1344 C CA . VAL A 1 172 ? -28.689 6.469 -8.258 1.00 46.78 172 VAL A CA 1
ATOM 1345 C C . VAL A 1 172 ? -29.667 7.648 -8.365 1.00 46.78 172 VAL A C 1
ATOM 1347 O O . VAL A 1 172 ? -29.656 8.537 -7.518 1.00 46.78 172 VAL A O 1
ATOM 1350 N N . ASN A 1 173 ? -30.521 7.669 -9.394 1.00 46.44 173 ASN A N 1
ATOM 1351 C CA . ASN A 1 173 ? -31.504 8.739 -9.597 1.00 46.44 173 ASN A CA 1
ATOM 1352 C C . ASN A 1 173 ? -32.865 8.467 -8.936 1.00 46.44 173 ASN A C 1
ATOM 1354 O O . ASN A 1 173 ? -33.721 9.358 -8.941 1.00 46.44 173 ASN A O 1
ATOM 1358 N N . ASP A 1 174 ? -33.082 7.270 -8.388 1.00 41.69 174 ASP A N 1
ATOM 1359 C CA . ASP A 1 174 ? -34.306 6.939 -7.667 1.00 41.69 174 ASP A CA 1
ATOM 1360 C C . ASP A 1 174 ? -34.275 7.594 -6.280 1.00 41.69 174 ASP A C 1
ATOM 1362 O O . ASP A 1 174 ? -33.587 7.159 -5.357 1.00 41.69 174 ASP A O 1
ATOM 1366 N N . LYS A 1 175 ? -35.018 8.694 -6.131 1.00 44.44 175 LYS A N 1
ATOM 1367 C CA . LYS A 1 175 ? -35.127 9.461 -4.878 1.00 44.44 175 LYS A CA 1
ATOM 1368 C C . LYS A 1 175 ? -35.955 8.744 -3.800 1.00 44.44 175 LYS A C 1
ATOM 1370 O O . LYS A 1 175 ? -36.241 9.343 -2.768 1.00 44.44 175 LYS A O 1
ATOM 1375 N N . SER A 1 176 ? -36.356 7.490 -4.023 1.00 41.12 176 SER A N 1
ATOM 1376 C CA . SER A 1 176 ? -37.136 6.687 -3.077 1.00 41.12 176 SER A CA 1
ATOM 1377 C C . SER A 1 176 ? -36.351 6.256 -1.832 1.00 41.12 176 SER A C 1
ATOM 1379 O O . SER A 1 176 ? -36.952 5.771 -0.878 1.00 41.12 176 SER A O 1
ATOM 1381 N N . TRP A 1 177 ? -35.028 6.437 -1.813 1.00 38.44 177 TRP A N 1
ATOM 1382 C CA . TRP A 1 177 ? -34.181 6.150 -0.654 1.00 38.44 177 TRP A CA 1
ATOM 1383 C C . TRP A 1 177 ? -33.923 7.419 0.163 1.00 38.44 177 TRP A C 1
ATOM 1385 O O . TRP A 1 177 ? -32.820 7.962 0.198 1.00 38.44 177 TRP A O 1
ATOM 1395 N N . THR A 1 178 ? -34.957 7.906 0.844 1.00 39.06 178 THR A N 1
ATOM 1396 C CA . THR A 1 178 ? -34.773 8.737 2.039 1.00 39.06 178 THR A CA 1
ATOM 1397 C C . THR A 1 178 ? -34.446 7.835 3.231 1.00 39.06 178 THR A C 1
ATOM 1399 O O . THR A 1 178 ? -35.247 6.978 3.590 1.00 39.06 178 THR A O 1
ATOM 1402 N N . SER A 1 179 ? -33.276 8.089 3.830 1.00 35.16 179 SER A N 1
ATOM 1403 C CA . SER A 1 179 ? -32.746 7.618 5.124 1.00 35.16 179 SER A CA 1
ATOM 1404 C C . SER A 1 179 ? -32.494 6.117 5.336 1.00 35.16 179 SER A C 1
ATOM 1406 O O . SER A 1 179 ? -33.415 5.321 5.473 1.00 35.16 179 SER A O 1
ATOM 1408 N N . ALA A 1 180 ? -31.215 5.800 5.552 1.00 28.61 180 ALA A N 1
ATOM 1409 C CA . ALA A 1 180 ? -30.784 4.924 6.640 1.00 28.61 180 ALA A CA 1
ATOM 1410 C C . ALA A 1 180 ? -29.523 5.542 7.279 1.00 28.61 180 ALA A C 1
ATOM 1412 O O . ALA A 1 180 ? -28.396 5.128 7.011 1.00 28.61 180 ALA A O 1
ATOM 1413 N N . ILE A 1 181 ? -29.737 6.617 8.044 1.00 35.34 181 ILE A N 1
ATOM 1414 C CA . ILE A 1 181 ? -28.971 6.889 9.267 1.00 35.34 181 ILE A CA 1
ATOM 1415 C C . ILE A 1 181 ? -29.929 6.551 10.402 1.00 35.34 181 ILE A C 1
ATOM 1417 O O . ILE A 1 181 ? -31.095 6.999 10.288 1.00 35.34 181 ILE A O 1
#

Foldseek 3Di:
DDKDKAWDDKDWADDPQWPDTDIDTDIDIGDPDPPDDDDDDPPDFKDKDKDWDKDDDPPPLQFKIKIKIKIKMFGDDPPDPDDPDDPRGDIDIDIDIDIDGHPVVVVVLVPDPDPVVNVVSCVSNVVSVVVVCCVVTPRDPCVCVVVVDDPDPDPVVVVVVVVVVVVVVCVVPPPPDDDDD

pLDDT: mean 76.53, std 19.58, range [28.61, 97.88]

InterPro domains:
  IPR004206 mRNA triphosphatase Cet1-like [PF02940] (4-101)
  IPR033469 CYTH-like domain superfamily [SSF55154] (3-132)
  IPR037009 mRNA triphosphatase Cet1-like superfamily [G3DSA:3.20.100.10] (1-147)

Sequence (181 aa):
KMERKSKLVGMDICLPASPYDLRLGLATEQTLDANIRDQPPTGYQTKRVKRRRSYTSKNKRFYWQLDVTEVTTTTHNAASSSSSSSNMGNSSVSYEIEIELNAAKTLELVNEENAEALNKMCIELSNQLWHMLRCLNPESNVLGVEEFLVPHPDANATRLALAQCGALKKFVNDKSWTSAI

Radius of gyration: 23.07 Å; chains: 1; bounding box: 64×40×52 Å

Secondary structure (DSSP, 8-state):
-EEEEEEEEEEEE--TTSSS-EEEEEEEEEEEESS--SSPPTT-SEEEEEEEEEEE-SSTT--EEEEEEEEEEEE--S---S--S-----EEEEEEEEEEE-HHHHHHHHT---HHHHHHHHHHHHHHHHHHHHHHSPPP-GGGHHHH-PPPS-HHHHHHHHHHHHHHHHHHH-TT-----

Organism: NCBI:txid420275